Protein AF-A0A0M2UQM3-F1 (afdb_monomer)

Secondary structure (DSSP, 8-state):
-EEEEEETTTEEEEEEEEEETTEEEEEEEEEETTS-EEEEEE--TT---TTTT-EEEETTS-EEE-----HHHHHHHHHHHHT---

Solvent-accessible surface area (backbone atoms only — not comparable to full-atom values): 4974 Å² total; per-residue (Å²): 93,79,50,79,43,86,46,78,93,64,23,32,38,38,40,33,48,44,84,45,96,96,50,76,45,47,36,42,41,32,24,37,74,88,68,50,55,56,37,30,42,37,42,61,90,80,65,96,48,94,38,57,48,19,29,29,39,42,58,87,71,49,77,42,76,28,69,87,80,52,70,67,60,51,52,51,51,50,36,60,74,70,64,61,75,131

Nearest PDB structures (foldseek):
  5zm6-assembly1_B-2  TM=7.030E-01  e=3.091E+00  Homo sapiens
  1ylx-assembly1_B  TM=3.678E-01  e=6.105E-01  Geobacillus stearothermophilus
  6xfr-assembly1_A  TM=3.466E-01  e=2.471E+00  Pontibacter korlensis
  4hpc-assembly1_A  TM=3.657E-01  e=6.048E+00  Rhodnius prolixus

Radius of gyration: 13.01 Å; Cα contacts (8 Å, |Δi|>4): 156; chains: 1; bounding box: 26×31×36 Å

Organism: NCBI:txid380242

Structure (mmCIF, N/CA/C/O backbone):
data_AF-A0A0M2UQM3-F1
#
_entry.id   AF-A0A0M2UQM3-F1
#
loop_
_atom_site.group_PDB
_atom_site.id
_atom_site.type_symbol
_atom_site.label_atom_id
_atom_site.label_alt_id
_atom_site.label_comp_id
_atom_site.label_asym_id
_atom_site.label_entity_id
_atom_site.label_seq_id
_atom_site.pdbx_PDB_ins_code
_atom_site.Cartn_x
_atom_site.Cartn_y
_atom_site.Cartn_z
_atom_site.occupancy
_atom_site.B_iso_or_equiv
_atom_site.auth_seq_id
_atom_site.auth_comp_id
_atom_site.auth_asym_id
_atom_site.auth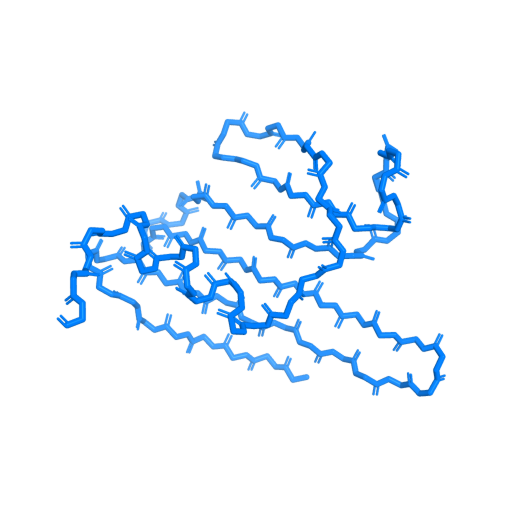_atom_id
_atom_site.pdbx_PDB_model_num
ATOM 1 N N . MET A 1 1 ? -3.351 -15.690 -3.076 1.00 85.56 1 MET A N 1
ATOM 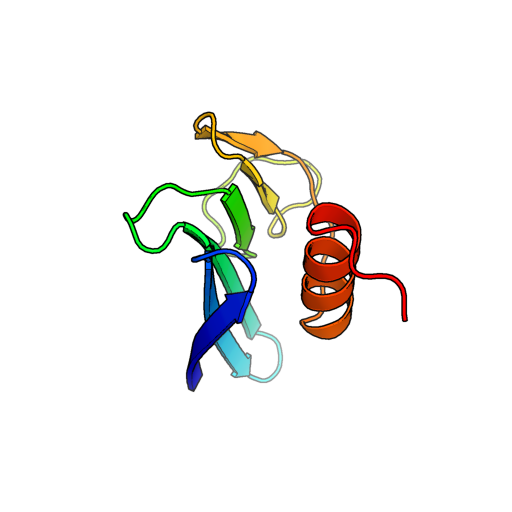2 C CA . MET A 1 1 ? -4.125 -15.647 -1.814 1.00 85.56 1 MET A CA 1
ATOM 3 C C . MET A 1 1 ? -4.731 -14.254 -1.636 1.00 85.56 1 MET A C 1
ATOM 5 O O . MET A 1 1 ? -4.133 -13.299 -2.120 1.00 85.56 1 MET A O 1
ATOM 9 N N . LYS A 1 2 ? -5.913 -14.124 -1.013 1.00 91.94 2 LYS A N 1
ATOM 10 C CA . LYS A 1 2 ? -6.505 -12.829 -0.625 1.00 91.94 2 LYS A CA 1
ATOM 11 C C . LYS A 1 2 ? -6.826 -12.871 0.866 1.00 91.94 2 LYS A C 1
ATOM 13 O O . LYS A 1 2 ? -7.510 -13.791 1.298 1.00 91.94 2 LYS A O 1
ATOM 18 N N . ILE A 1 3 ? -6.346 -11.891 1.619 1.00 96.69 3 ILE A N 1
ATOM 19 C CA . ILE A 1 3 ? -6.583 -11.750 3.058 1.00 96.69 3 ILE A CA 1
ATOM 20 C C . ILE A 1 3 ? -7.126 -10.335 3.306 1.00 96.69 3 ILE A C 1
ATOM 22 O O . ILE A 1 3 ? -6.801 -9.398 2.573 1.00 96.69 3 ILE A O 1
ATOM 26 N N . ARG A 1 4 ? -7.970 -10.185 4.325 1.00 97.25 4 ARG A N 1
ATOM 27 C CA . ARG A 1 4 ? -8.376 -8.899 4.898 1.00 97.25 4 ARG A CA 1
ATOM 28 C C . ARG A 1 4 ? -7.961 -8.907 6.364 1.00 97.25 4 ARG A C 1
ATOM 30 O O . ARG A 1 4 ? -8.252 -9.878 7.057 1.00 97.25 4 ARG A O 1
ATOM 37 N N . ALA A 1 5 ? -7.294 -7.852 6.809 1.00 96.69 5 ALA A N 1
ATOM 38 C CA . ALA A 1 5 ? -6.911 -7.651 8.198 1.00 96.69 5 ALA A CA 1
ATOM 39 C C . ALA A 1 5 ? -7.530 -6.350 8.715 1.00 96.69 5 ALA A C 1
ATOM 41 O O . ALA A 1 5 ? -7.347 -5.293 8.110 1.00 96.69 5 ALA A O 1
ATOM 42 N N . ASP A 1 6 ? -8.246 -6.426 9.835 1.00 97.31 6 ASP A N 1
ATOM 43 C CA . ASP A 1 6 ? -8.643 -5.242 10.590 1.00 97.31 6 ASP A CA 1
ATOM 44 C C . ASP A 1 6 ? -7.411 -4.644 11.281 1.00 97.31 6 ASP A C 1
ATOM 46 O O . ASP A 1 6 ? -6.645 -5.345 11.945 1.00 97.31 6 ASP A O 1
ATOM 50 N N . ILE A 1 7 ? -7.225 -3.337 11.125 1.00 94.88 7 ILE A N 1
ATOM 51 C CA . ILE A 1 7 ? -6.132 -2.566 11.718 1.00 94.88 7 ILE A CA 1
ATOM 52 C C . ILE A 1 7 ? -6.732 -1.567 12.728 1.00 94.88 7 ILE A C 1
ATOM 54 O O . ILE A 1 7 ? -7.925 -1.254 12.702 1.00 94.88 7 ILE A O 1
ATOM 58 N N . LYS A 1 8 ? -5.912 -1.057 13.658 1.00 91.81 8 LYS A N 1
ATOM 59 C CA . LYS A 1 8 ? -6.312 -0.000 14.606 1.00 91.81 8 LYS A CA 1
ATOM 60 C C . LYS A 1 8 ? -6.892 1.235 13.886 1.00 91.81 8 LYS A C 1
ATOM 62 O O . LYS A 1 8 ? -6.704 1.435 12.685 1.00 91.81 8 LYS A O 1
ATOM 67 N N . ASN A 1 9 ? -7.569 2.085 14.660 1.00 92.25 9 ASN A N 1
ATOM 68 C CA . ASN A 1 9 ? -8.142 3.367 14.228 1.00 92.25 9 ASN A CA 1
ATOM 69 C C . ASN A 1 9 ? -9.168 3.243 13.092 1.00 92.25 9 ASN A C 1
ATOM 71 O O . ASN A 1 9 ? -9.227 4.099 12.219 1.00 92.25 9 ASN A O 1
ATOM 75 N N . ASN A 1 10 ? -9.975 2.178 13.119 1.00 94.81 10 ASN A N 1
ATOM 76 C CA . ASN A 1 10 ? -11.023 1.929 12.129 1.00 94.81 10 ASN A CA 1
ATOM 77 C C . ASN A 1 10 ? -10.489 1.893 10.685 1.00 94.81 10 ASN A C 1
ATOM 79 O O . ASN A 1 10 ? -11.095 2.428 9.759 1.00 94.81 10 ASN A O 1
ATOM 83 N N . THR A 1 11 ? -9.339 1.245 10.497 1.00 97.06 11 THR A N 1
ATOM 84 C CA . THR A 1 11 ? -8.751 1.018 9.175 1.00 97.06 11 THR A CA 1
ATOM 85 C C . THR A 1 11 ? -8.628 -0.471 8.893 1.00 97.06 11 THR A C 1
ATOM 87 O O . THR A 1 11 ? -8.743 -1.308 9.788 1.00 97.06 11 THR A O 1
ATOM 90 N N . GLU A 1 12 ? -8.407 -0.823 7.637 1.00 98.06 12 GLU A N 1
ATOM 91 C CA . GLU A 1 12 ? -8.270 -2.205 7.205 1.00 98.06 12 GLU A CA 1
ATOM 92 C C . GLU A 1 12 ? -7.273 -2.335 6.060 1.00 98.06 12 GLU A C 1
ATOM 94 O O . GLU A 1 12 ? -7.131 -1.446 5.216 1.00 98.06 12 GLU A O 1
ATOM 99 N N . LEU A 1 13 ? -6.572 -3.465 6.042 1.00 98.19 13 LEU A N 1
ATOM 100 C CA . LEU A 1 13 ? -5.591 -3.813 5.028 1.00 98.19 13 LEU A CA 1
ATOM 101 C C . LEU A 1 13 ? -6.078 -5.034 4.246 1.00 98.19 13 LEU A C 1
ATOM 103 O O . LEU A 1 13 ? -6.241 -6.123 4.800 1.00 98.19 13 LEU A O 1
ATOM 107 N N . TYR A 1 14 ? -6.265 -4.869 2.940 1.00 98.06 14 TYR A N 1
ATOM 108 C CA . TYR A 1 14 ? -6.466 -5.980 2.017 1.00 98.06 14 TYR A CA 1
ATOM 109 C C . TYR A 1 14 ? -5.136 -6.367 1.394 1.00 98.06 14 TYR A C 1
ATOM 111 O O . TYR A 1 14 ? -4.430 -5.527 0.833 1.0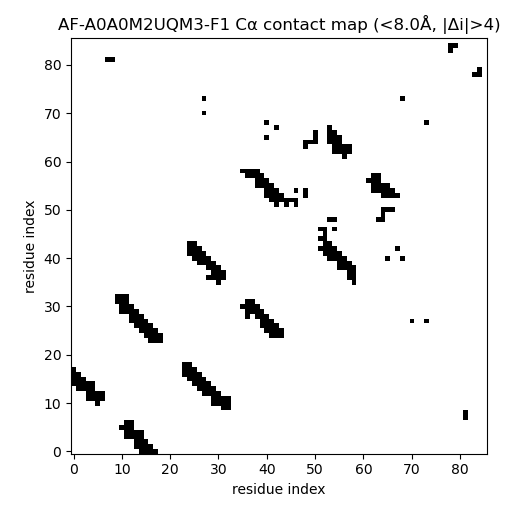0 98.06 14 TYR A O 1
ATOM 119 N N . LEU A 1 15 ? -4.825 -7.655 1.468 1.00 96.75 15 LEU A N 1
ATOM 120 C CA . LEU A 1 15 ? -3.573 -8.224 0.996 1.00 96.75 15 LEU A CA 1
ATOM 121 C C . LEU A 1 15 ? -3.899 -9.194 -0.127 1.00 96.75 15 LEU A C 1
ATOM 123 O O . LEU A 1 15 ? -4.710 -10.111 0.047 1.00 96.75 15 LEU A O 1
ATOM 127 N N . ARG A 1 16 ? -3.266 -9.011 -1.278 1.00 95.81 16 ARG A N 1
ATOM 128 C CA . ARG A 1 16 ? -3.302 -9.978 -2.365 1.00 95.81 16 ARG A CA 1
ATOM 129 C C . ARG A 1 16 ? -1.883 -10.245 -2.805 1.00 95.81 16 ARG A C 1
ATOM 131 O O . ARG A 1 16 ? -1.215 -9.327 -3.246 1.00 95.81 16 ARG A O 1
ATOM 138 N N . GLU A 1 17 ? -1.477 -11.500 -2.741 1.00 93.00 17 GLU A N 1
ATOM 139 C CA . GLU A 1 17 ? -0.197 -11.962 -3.268 1.00 93.00 17 GLU A CA 1
ATOM 140 C C . GLU A 1 17 ? -0.432 -13.184 -4.152 1.00 93.00 17 GLU A C 1
ATOM 142 O O . GLU A 1 17 ? -1.275 -14.051 -3.864 1.00 93.00 17 GLU A O 1
ATOM 147 N N . TYR A 1 18 ? 0.297 -13.229 -5.254 1.00 91.56 18 TYR A N 1
ATOM 148 C CA . TYR A 1 18 ? 0.362 -14.345 -6.176 1.00 91.56 18 TYR A CA 1
ATOM 149 C C . TYR A 1 18 ? 1.820 -14.536 -6.567 1.00 91.56 18 TYR A C 1
ATOM 151 O O . TYR A 1 18 ? 2.422 -13.646 -7.157 1.00 91.56 18 TYR A O 1
ATOM 159 N N . MET A 1 19 ? 2.363 -15.698 -6.228 1.00 88.19 19 MET A N 1
ATOM 160 C CA . MET A 1 19 ? 3.746 -16.054 -6.506 1.00 88.19 19 MET A CA 1
ATOM 161 C C . MET A 1 19 ? 3.751 -17.176 -7.534 1.00 88.19 19 MET A C 1
ATOM 163 O O . MET A 1 19 ? 3.193 -18.252 -7.299 1.00 88.19 19 MET A O 1
ATOM 167 N N . ARG A 1 20 ? 4.385 -16.924 -8.672 1.00 89.00 20 ARG A N 1
ATOM 168 C CA . ARG A 1 20 ? 4.742 -17.927 -9.671 1.00 89.00 20 ARG A CA 1
ATOM 169 C C . ARG A 1 20 ? 6.203 -17.706 -10.037 1.00 89.00 20 ARG A C 1
ATOM 171 O O . ARG A 1 20 ? 6.684 -16.581 -10.005 1.00 89.00 20 ARG A O 1
ATOM 178 N N . ILE A 1 21 ? 6.909 -18.774 -10.404 1.00 88.31 21 ILE A N 1
ATOM 179 C CA . ILE A 1 21 ? 8.289 -18.674 -10.892 1.00 88.31 21 ILE A CA 1
ATOM 180 C C . ILE A 1 21 ? 8.327 -17.667 -12.054 1.00 88.31 21 ILE A C 1
ATOM 182 O O . ILE A 1 21 ? 7.710 -17.909 -13.092 1.00 88.31 21 ILE A O 1
ATOM 186 N N . GLY A 1 22 ? 9.015 -16.541 -11.846 1.00 85.31 22 GLY A N 1
ATOM 187 C CA . GLY A 1 22 ? 9.152 -15.457 -12.824 1.00 85.31 22 GLY A CA 1
ATOM 188 C C . GLY A 1 22 ? 7.950 -14.509 -12.964 1.00 85.31 22 GLY A C 1
ATOM 189 O O . GLY A 1 22 ? 7.982 -13.653 -13.842 1.00 85.31 22 GLY A O 1
ATOM 190 N N . ASP A 1 23 ? 6.900 -14.640 -12.146 1.00 86.75 23 ASP A N 1
ATOM 191 C CA . ASP A 1 23 ? 5.738 -13.736 -12.143 1.00 86.75 23 ASP A CA 1
ATOM 192 C C . ASP A 1 23 ? 5.180 -13.587 -10.723 1.00 86.75 23 ASP A C 1
ATOM 194 O O . ASP A 1 23 ? 4.362 -14.383 -10.249 1.00 86.75 23 ASP A O 1
ATOM 198 N N . GLU A 1 24 ? 5.645 -12.548 -10.042 1.00 90.44 24 GLU A N 1
ATOM 199 C CA . GLU A 1 24 ? 5.197 -12.174 -8.708 1.00 90.44 24 GLU A CA 1
ATOM 200 C C . GLU A 1 24 ? 4.241 -10.992 -8.824 1.00 90.44 24 GLU A C 1
ATOM 202 O O . GLU A 1 24 ? 4.557 -9.973 -9.437 1.00 90.44 24 GLU A O 1
ATOM 207 N N . LYS A 1 25 ? 3.046 -11.118 -8.248 1.00 94.19 25 LYS A N 1
ATOM 208 C CA . LYS A 1 25 ? 2.041 -10.054 -8.214 1.00 94.19 25 LYS A CA 1
ATOM 209 C C . LYS A 1 25 ? 1.616 -9.784 -6.787 1.00 94.19 25 LYS A C 1
ATOM 211 O O . LYS A 1 25 ? 1.265 -10.716 -6.061 1.00 94.19 25 LYS A O 1
ATOM 216 N N . TYR A 1 26 ? 1.540 -8.513 -6.423 1.00 95.81 26 TYR A N 1
ATOM 217 C CA . TYR A 1 26 ? 1.030 -8.094 -5.130 1.00 95.81 26 TYR A CA 1
ATOM 218 C C . TYR A 1 26 ? 0.132 -6.861 -5.233 1.00 95.81 26 TYR A C 1
ATOM 220 O O . TYR A 1 26 ? 0.272 -6.017 -6.114 1.00 95.81 26 TYR A O 1
ATOM 228 N N . SER A 1 27 ? -0.788 -6.747 -4.282 1.00 97.06 27 SER A N 1
ATOM 229 C CA . SER A 1 27 ? -1.558 -5.536 -4.030 1.00 97.06 27 SER A CA 1
ATOM 230 C C . SER A 1 27 ? -1.832 -5.439 -2.534 1.00 97.06 27 SER A C 1
ATOM 232 O O . SER A 1 27 ? -2.474 -6.319 -1.951 1.00 97.06 27 SER A O 1
ATOM 234 N N . TYR A 1 28 ? -1.331 -4.374 -1.916 1.00 98.06 28 TYR A N 1
ATOM 235 C CA . TYR A 1 28 ? -1.561 -4.052 -0.512 1.00 98.06 28 TYR A CA 1
ATOM 236 C C . TYR A 1 28 ? -2.396 -2.780 -0.452 1.00 98.06 28 TYR A C 1
ATOM 238 O O . TYR A 1 28 ? -1.894 -1.693 -0.736 1.00 98.06 28 TYR A O 1
ATOM 246 N N . HIS A 1 29 ? -3.676 -2.913 -0.125 1.00 98.19 29 HIS A N 1
ATOM 247 C CA . HIS A 1 29 ? -4.637 -1.815 -0.120 1.00 98.19 29 HIS A CA 1
ATOM 248 C C . HIS A 1 29 ? -5.016 -1.475 1.317 1.00 98.19 29 HIS A C 1
ATOM 250 O O . HIS A 1 29 ? -5.729 -2.242 1.962 1.00 98.19 29 HIS A O 1
ATOM 256 N N . TRP A 1 30 ? -4.565 -0.321 1.802 1.00 98.38 30 TRP A N 1
ATOM 257 C CA . TRP A 1 30 ? -4.908 0.189 3.124 1.00 98.38 30 TRP A CA 1
ATOM 258 C C . TRP A 1 30 ? -5.941 1.314 3.015 1.00 98.38 30 TRP A C 1
ATOM 260 O O . TRP A 1 30 ? -5.701 2.318 2.334 1.00 98.38 30 TRP A O 1
ATOM 270 N N . GLN A 1 31 ? -7.080 1.145 3.687 1.00 97.94 31 GLN A N 1
ATOM 271 C CA . GLN A 1 31 ? -8.208 2.078 3.660 1.00 97.94 31 GLN A CA 1
ATOM 272 C C . GLN A 1 31 ? -8.861 2.245 5.037 1.00 97.94 31 GLN A C 1
ATOM 274 O O . GLN A 1 31 ? -8.679 1.419 5.930 1.00 97.94 31 GLN A O 1
ATOM 279 N N . GLU A 1 32 ? -9.631 3.315 5.197 1.00 97.31 32 GLU A N 1
ATOM 280 C CA . GLU A 1 32 ? -10.625 3.460 6.270 1.00 97.31 32 GLU A CA 1
ATOM 281 C C . GLU A 1 32 ? -11.740 2.406 6.077 1.00 97.31 32 GLU A C 1
ATOM 283 O O . GLU A 1 32 ? -11.994 1.988 4.941 1.00 97.31 32 GLU A O 1
ATOM 288 N N . LYS A 1 33 ? -12.426 1.962 7.143 1.00 96.31 33 LYS A N 1
ATOM 289 C CA . LYS A 1 33 ? -13.529 0.977 7.005 1.00 96.31 33 LYS A CA 1
ATOM 290 C C . LYS A 1 33 ? -14.694 1.503 6.163 1.00 96.31 33 LYS A C 1
ATOM 292 O O . LYS A 1 33 ? -15.456 0.721 5.602 1.00 96.31 33 LYS A O 1
ATOM 297 N N . GLU A 1 34 ? -14.801 2.818 6.040 1.00 95.12 34 GLU A N 1
ATOM 298 C CA . GLU A 1 34 ? -15.743 3.537 5.186 1.00 95.12 34 GLU A CA 1
ATOM 299 C C . GLU A 1 34 ? -15.370 3.462 3.690 1.00 95.12 34 GLU A C 1
ATOM 301 O O . GLU A 1 34 ? -16.096 3.977 2.842 1.00 95.12 34 GLU A O 1
ATOM 306 N N . GLY A 1 35 ? -14.250 2.816 3.341 1.00 94.94 35 GLY A N 1
ATOM 307 C CA . GLY A 1 35 ? -13.815 2.581 1.960 1.00 94.94 35 GLY A CA 1
ATOM 308 C C . GLY A 1 35 ? -12.916 3.674 1.382 1.00 94.94 35 GLY A C 1
ATOM 309 O O . GLY A 1 35 ? -12.554 3.625 0.205 1.00 94.94 35 GLY A O 1
ATOM 310 N N . LYS A 1 36 ? -12.535 4.671 2.185 1.00 96.69 36 LYS A N 1
ATOM 311 C CA . LYS A 1 36 ? -11.638 5.7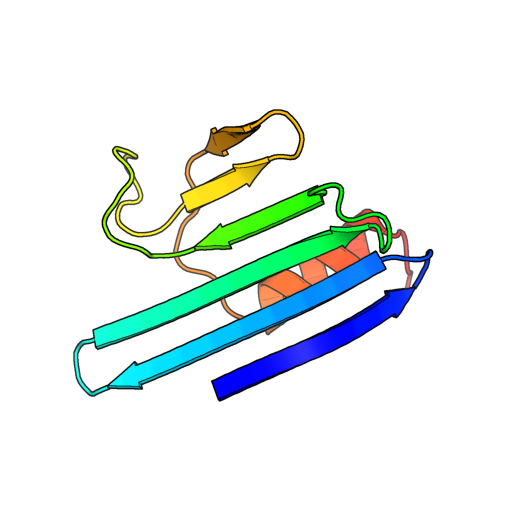36 1.740 1.00 96.69 36 LYS A CA 1
ATOM 312 C C . LYS A 1 36 ? -10.192 5.250 1.730 1.00 96.69 36 LYS A C 1
ATOM 314 O O . LYS A 1 36 ? -9.623 4.918 2.770 1.00 96.69 36 LYS A O 1
ATOM 319 N N . LEU A 1 37 ? -9.590 5.243 0.541 1.00 97.75 37 LEU A N 1
ATOM 320 C CA . LEU A 1 37 ? -8.197 4.856 0.345 1.00 97.75 37 LEU A CA 1
ATOM 321 C C . LEU A 1 37 ? -7.266 5.744 1.178 1.00 97.75 37 LEU A C 1
ATOM 323 O O . LEU A 1 37 ? -7.300 6.969 1.067 1.00 97.75 37 LEU A O 1
ATOM 327 N N . ILE A 1 38 ? -6.372 5.117 1.940 1.00 97.19 38 ILE A N 1
ATOM 328 C CA . ILE A 1 38 ? -5.269 5.806 2.614 1.00 97.19 38 ILE A CA 1
ATOM 329 C C . ILE A 1 38 ? -4.019 5.697 1.748 1.00 97.19 38 ILE A C 1
ATOM 331 O O . ILE A 1 38 ? -3.354 6.693 1.454 1.00 97.19 38 ILE A O 1
ATOM 335 N N . THR A 1 39 ? -3.651 4.476 1.360 1.00 97.81 39 THR A N 1
ATOM 336 C CA . THR A 1 39 ? -2.504 4.192 0.489 1.00 97.81 39 THR A CA 1
ATOM 337 C C . THR A 1 39 ? -2.644 2.786 -0.093 1.00 97.81 39 THR A C 1
ATOM 339 O O . THR A 1 39 ? -3.047 1.862 0.613 1.00 97.81 39 THR A O 1
ATOM 342 N N . ARG A 1 40 ? -2.272 2.593 -1.363 1.00 97.81 40 ARG A N 1
ATOM 343 C CA . ARG A 1 40 ? -2.162 1.254 -1.963 1.00 97.81 40 ARG A CA 1
ATOM 344 C C . ARG A 1 40 ? -0.821 1.071 -2.650 1.00 97.81 40 ARG A C 1
ATOM 346 O O . ARG A 1 40 ? -0.446 1.909 -3.459 1.00 97.81 40 ARG A O 1
ATOM 353 N N . TRP A 1 41 ? -0.153 -0.043 -2.390 1.00 97.81 41 TRP A N 1
ATOM 354 C CA . TRP A 1 41 ? 1.045 -0.468 -3.112 1.00 97.81 41 TRP A CA 1
ATOM 355 C C . TRP A 1 41 ? 0.682 -1.595 -4.066 1.00 97.81 41 TRP A C 1
ATOM 357 O O . TRP A 1 41 ? -0.029 -2.521 -3.677 1.00 97.81 41 TRP A O 1
ATOM 367 N N . ASP A 1 42 ? 1.155 -1.512 -5.302 1.00 96.00 42 ASP A N 1
ATOM 368 C CA . ASP A 1 42 ? 0.792 -2.456 -6.354 1.00 96.00 42 ASP A CA 1
ATOM 369 C C . ASP A 1 42 ? 1.960 -2.632 -7.335 1.00 96.00 42 ASP A C 1
ATOM 371 O O . ASP A 1 42 ? 2.822 -1.754 -7.451 1.00 96.00 42 ASP A O 1
ATOM 375 N N . ASN A 1 43 ? 1.984 -3.760 -8.038 1.00 94.50 43 ASN A N 1
ATOM 376 C CA . ASN A 1 43 ? 2.907 -4.028 -9.139 1.00 94.50 43 ASN A CA 1
ATOM 377 C C . ASN A 1 43 ? 2.184 -4.459 -10.430 1.00 94.50 43 ASN A C 1
ATOM 379 O O . ASN A 1 43 ? 2.775 -5.086 -11.308 1.00 94.50 43 ASN A O 1
ATOM 383 N N . ALA A 1 44 ? 0.895 -4.135 -10.566 1.00 89.12 44 ALA A N 1
ATOM 384 C CA . ALA A 1 44 ? 0.156 -4.363 -11.799 1.00 89.12 44 ALA A CA 1
ATOM 385 C C . ALA A 1 44 ? 0.750 -3.558 -12.979 1.00 89.12 44 ALA A C 1
ATOM 387 O O . ALA A 1 44 ? 1.065 -2.371 -12.825 1.00 89.12 44 ALA A O 1
ATOM 388 N N . PRO A 1 45 ? 0.839 -4.149 -14.188 1.00 82.56 45 PRO A N 1
ATOM 389 C CA . PRO A 1 45 ? 1.495 -3.550 -15.354 1.00 82.56 45 PRO A CA 1
ATOM 390 C C . PRO A 1 45 ? 0.599 -2.525 -16.079 1.00 82.56 45 PRO A C 1
ATOM 392 O O . PRO A 1 45 ? 0.402 -2.591 -17.288 1.00 82.56 45 PRO A O 1
ATOM 395 N N . HIS A 1 46 ? 0.008 -1.589 -15.335 1.00 81.06 46 HIS A N 1
ATOM 396 C CA . HIS A 1 46 ? -0.981 -0.619 -15.839 1.00 81.06 46 HIS A CA 1
ATOM 397 C C . HIS A 1 46 ? -0.586 0.855 -15.669 1.00 81.06 46 HIS A C 1
ATOM 399 O O . HIS A 1 46 ? -1.284 1.724 -16.183 1.00 81.06 46 HIS A O 1
ATOM 405 N N . GLN A 1 47 ? 0.516 1.158 -14.9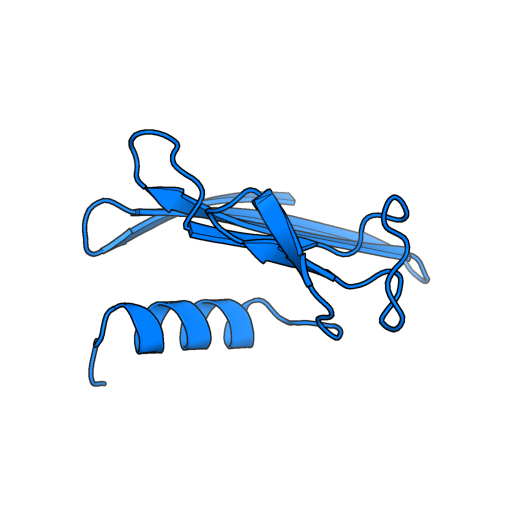72 1.00 84.69 47 GLN A N 1
ATOM 406 C CA . GLN A 1 47 ? 0.960 2.536 -14.720 1.00 84.69 47 GLN A CA 1
ATOM 407 C C . GLN A 1 47 ? 2.228 2.885 -15.495 1.00 84.69 47 GLN A C 1
ATOM 409 O O . GLN A 1 47 ? 3.077 2.032 -15.721 1.00 84.69 47 GLN A O 1
ATOM 414 N N . LYS A 1 48 ? 2.387 4.161 -15.856 1.00 83.94 48 LYS A N 1
ATOM 415 C CA . LYS A 1 48 ? 3.612 4.697 -16.469 1.00 83.94 48 LYS A CA 1
ATOM 416 C C . LYS A 1 48 ? 4.406 5.486 -15.426 1.00 83.94 48 LYS A C 1
ATOM 418 O O . LYS A 1 48 ? 4.289 6.704 -15.350 1.00 83.94 48 LYS A O 1
ATOM 423 N N . VAL A 1 49 ? 5.191 4.783 -14.612 1.00 88.94 49 VAL A N 1
ATOM 424 C CA . VAL A 1 49 ? 6.112 5.365 -13.614 1.00 88.94 49 VAL A CA 1
ATOM 425 C C . VAL A 1 49 ? 7.533 4.854 -13.848 1.00 88.94 49 VAL A C 1
ATOM 427 O O . VAL A 1 49 ? 7.707 3.784 -14.431 1.00 88.94 49 VAL A O 1
ATOM 430 N N . LYS A 1 50 ? 8.563 5.578 -13.387 1.00 91.94 50 LYS A N 1
ATOM 431 C CA . LYS A 1 50 ? 9.965 5.143 -13.567 1.00 91.94 50 LYS A CA 1
ATOM 432 C C . LYS A 1 50 ? 10.277 3.825 -12.863 1.00 91.94 50 LYS A C 1
ATOM 434 O O . LYS A 1 50 ? 11.129 3.075 -13.315 1.00 91.94 50 LYS A O 1
ATOM 439 N N . THR A 1 51 ? 9.571 3.546 -11.773 1.00 93.25 51 THR A N 1
ATOM 440 C CA . THR A 1 51 ? 9.716 2.339 -10.953 1.00 93.25 51 THR A CA 1
ATOM 441 C C . THR A 1 51 ? 8.844 1.175 -11.425 1.00 93.25 51 THR A C 1
ATOM 443 O O . THR A 1 51 ? 8.609 0.235 -10.668 1.00 93.25 51 THR A O 1
ATOM 446 N N . PHE A 1 52 ? 8.383 1.212 -12.684 1.00 91.19 52 PHE A N 1
ATOM 447 C CA . PHE A 1 52 ? 7.543 0.174 -13.274 1.00 91.19 52 PHE A CA 1
ATOM 448 C C . PHE A 1 52 ? 8.112 -1.240 -13.031 1.00 91.19 52 PHE A C 1
ATOM 450 O O . PHE A 1 52 ? 9.307 -1.452 -13.239 1.00 91.19 52 PHE A O 1
ATOM 457 N N . PRO A 1 53 ? 7.270 -2.214 -12.641 1.00 93.69 53 PRO A N 1
ATOM 458 C CA . PRO A 1 53 ? 5.810 -2.115 -12.524 1.00 93.69 53 PRO A CA 1
ATOM 459 C C . PRO A 1 53 ? 5.314 -1.579 -11.171 1.00 93.69 53 PRO A C 1
ATOM 461 O O . PRO A 1 53 ? 4.115 -1.358 -10.987 1.00 93.69 53 PRO A O 1
ATOM 464 N N . HIS A 1 54 ? 6.222 -1.350 -10.228 1.00 95.94 54 HIS A N 1
ATOM 465 C CA . HIS A 1 54 ? 5.915 -0.989 -8.853 1.00 95.94 54 HIS A CA 1
ATOM 466 C C . HIS A 1 54 ? 5.478 0.474 -8.743 1.00 95.94 54 HIS A C 1
ATOM 468 O O . HIS A 1 54 ? 6.064 1.377 -9.338 1.00 95.94 54 HIS A O 1
ATOM 474 N N . HIS A 1 55 ? 4.407 0.716 -7.996 1.00 96.81 55 HIS A N 1
ATOM 475 C CA . HIS A 1 55 ? 3.881 2.059 -7.781 1.00 96.81 55 HIS A CA 1
ATOM 476 C C . HIS A 1 55 ? 3.031 2.124 -6.512 1.00 96.81 55 HIS A C 1
ATOM 478 O O . HIS A 1 55 ? 2.623 1.105 -5.944 1.00 96.81 55 HIS A O 1
ATOM 484 N N . LYS A 1 56 ? 2.751 3.350 -6.064 1.00 96.12 56 LYS A N 1
ATOM 485 C CA . LYS A 1 56 ? 1.913 3.615 -4.895 1.00 96.12 56 LYS A CA 1
ATOM 486 C C . LYS A 1 56 ? 0.799 4.600 -5.237 1.00 96.12 56 LYS A C 1
ATOM 488 O O . LYS A 1 56 ? 1.068 5.676 -5.753 1.00 96.12 56 LYS A O 1
ATOM 493 N N . HIS A 1 57 ? -0.440 4.247 -4.920 1.00 96.75 57 HIS A N 1
ATOM 494 C CA . HIS A 1 57 ? -1.607 5.128 -4.999 1.00 96.75 57 HIS A CA 1
ATOM 495 C C . HIS A 1 57 ? -1.785 5.856 -3.667 1.00 96.75 57 HIS A C 1
ATOM 497 O O . HIS A 1 57 ? -1.678 5.238 -2.601 1.00 96.75 57 HIS A O 1
ATOM 503 N N . LEU A 1 58 ? -2.070 7.150 -3.732 1.00 96.38 58 LEU A N 1
ATOM 504 C CA . LEU A 1 58 ? -2.362 8.014 -2.592 1.00 96.38 58 LEU A CA 1
ATOM 505 C C . LEU A 1 58 ? -3.870 8.276 -2.469 1.00 96.38 58 LEU A C 1
ATOM 507 O O . LEU A 1 58 ? -4.643 8.012 -3.388 1.00 96.38 58 LEU A O 1
ATOM 511 N N . SER A 1 59 ? -4.290 8.794 -1.314 1.00 95.88 59 SER A N 1
ATOM 512 C CA . SER A 1 59 ? -5.697 9.081 -0.999 1.00 95.88 59 SER A CA 1
ATOM 513 C C . SER A 1 59 ? -6.339 10.150 -1.889 1.00 95.88 59 SER A C 1
ATOM 515 O O . SER A 1 59 ? -7.559 10.210 -1.985 1.00 95.88 59 SER A O 1
ATOM 517 N N . ASP A 1 60 ? -5.532 11.002 -2.520 1.00 95.62 60 ASP A N 1
ATOM 518 C CA . ASP A 1 60 ? -5.960 12.038 -3.469 1.00 95.62 60 ASP A CA 1
ATOM 519 C C . ASP A 1 60 ? -6.093 11.514 -4.913 1.00 95.62 60 ASP A C 1
ATOM 521 O O . ASP A 1 60 ? -6.409 12.276 -5.823 1.00 95.62 60 ASP A O 1
ATOM 525 N N . GLY A 1 61 ? -5.851 10.217 -5.134 1.00 93.38 61 GLY A N 1
ATOM 526 C CA . GLY A 1 61 ? -5.863 9.588 -6.455 1.00 93.38 61 GLY A CA 1
ATOM 527 C C . GLY A 1 61 ? -4.529 9.663 -7.201 1.00 93.38 61 GLY A C 1
ATOM 528 O O . GLY A 1 61 ? -4.409 9.078 -8.278 1.00 93.38 61 GLY A O 1
ATOM 529 N N . THR A 1 62 ? -3.509 10.319 -6.640 1.00 95.12 62 THR A N 1
ATOM 530 C CA . THR A 1 62 ? -2.189 10.414 -7.267 1.00 95.12 62 THR A CA 1
ATOM 531 C C . THR A 1 62 ? -1.482 9.060 -7.251 1.00 95.12 62 THR A C 1
ATOM 533 O O . THR A 1 62 ? -1.456 8.352 -6.240 1.00 95.12 62 THR A O 1
ATOM 536 N N . VAL A 1 63 ? -0.844 8.717 -8.371 1.00 95.81 63 VAL A N 1
ATOM 537 C CA . VAL A 1 63 ? 0.074 7.579 -8.475 1.00 95.81 63 VAL A CA 1
ATOM 538 C C . VAL A 1 63 ? 1.501 8.102 -8.407 1.00 95.81 63 VAL A C 1
ATOM 540 O O . VAL A 1 63 ? 1.908 8.920 -9.227 1.00 95.81 63 VAL A O 1
ATOM 543 N N . VAL A 1 64 ? 2.265 7.617 -7.433 1.00 95.44 64 VAL A N 1
ATOM 544 C CA . VAL A 1 64 ? 3.666 7.990 -7.232 1.00 95.44 64 VAL A CA 1
ATOM 545 C C . VAL A 1 64 ? 4.587 6.792 -7.401 1.00 95.44 64 VAL A C 1
ATOM 547 O O . VAL A 1 64 ? 4.179 5.631 -7.285 1.00 95.44 64 VAL A O 1
ATOM 550 N N . GLU A 1 65 ? 5.856 7.092 -7.656 1.00 95.38 65 GLU A N 1
ATOM 551 C CA . GLU A 1 65 ? 6.912 6.093 -7.706 1.00 95.38 65 GLU A CA 1
ATOM 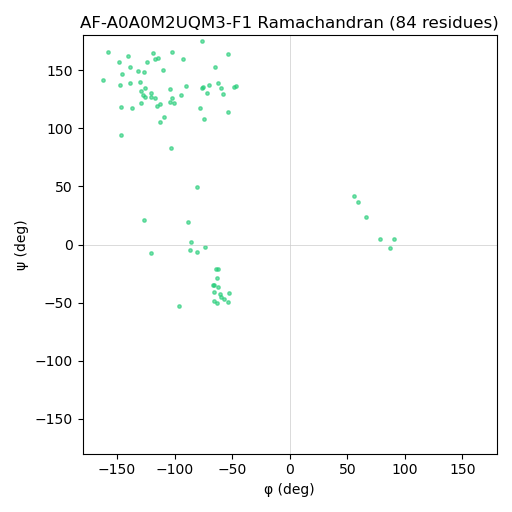552 C C . GLU A 1 65 ? 7.020 5.361 -6.363 1.00 95.38 65 GLU A C 1
ATOM 554 O O . GLU A 1 65 ? 7.019 5.957 -5.284 1.00 95.38 65 GLU A O 1
ATOM 559 N N . SER A 1 66 ? 7.126 4.041 -6.440 1.00 93.25 66 SER A N 1
ATOM 560 C CA . SER A 1 66 ? 7.478 3.180 -5.319 1.00 93.25 66 SER A CA 1
ATOM 561 C C . SER A 1 66 ? 8.250 2.016 -5.888 1.00 93.25 66 SER A C 1
ATOM 563 O O . SER A 1 66 ? 7.852 1.473 -6.905 1.00 93.25 66 SER A O 1
ATOM 565 N N . TYR A 1 67 ? 9.324 1.615 -5.230 1.00 93.38 67 TYR A N 1
ATOM 566 C CA . TYR A 1 67 ? 10.007 0.378 -5.577 1.00 93.38 67 TYR A CA 1
ATOM 567 C C . TYR A 1 67 ? 9.220 -0.821 -5.047 1.00 93.38 67 TYR A C 1
ATOM 569 O O . TYR A 1 67 ? 8.215 -0.664 -4.339 1.00 93.38 67 TYR A O 1
ATOM 577 N N . GLU A 1 68 ? 9.700 -2.010 -5.393 1.00 93.44 68 GLU A N 1
ATOM 578 C CA . GLU A 1 68 ? 9.246 -3.264 -4.815 1.00 93.44 68 GLU A CA 1
ATOM 579 C C . GLU A 1 68 ? 9.159 -3.181 -3.284 1.00 93.44 68 GLU A C 1
ATOM 581 O O . GLU A 1 68 ? 10.032 -2.623 -2.605 1.00 93.44 68 GLU A O 1
ATOM 586 N N . ILE A 1 69 ? 8.072 -3.720 -2.733 1.00 95.38 69 ILE A N 1
ATOM 587 C CA . ILE A 1 69 ? 7.792 -3.652 -1.304 1.00 95.38 69 ILE A CA 1
ATOM 588 C C . ILE A 1 69 ? 7.242 -4.979 -0.787 1.00 95.38 69 ILE A C 1
ATOM 590 O O . ILE A 1 69 ? 6.406 -5.619 -1.419 1.00 95.38 69 ILE A O 1
ATOM 594 N N . THR A 1 70 ? 7.703 -5.365 0.399 1.00 95.19 70 THR A N 1
ATOM 595 C CA . THR A 1 70 ? 7.237 -6.549 1.122 1.00 95.19 70 THR A CA 1
ATOM 596 C C . THR A 1 70 ? 6.110 -6.190 2.086 1.00 95.19 70 THR A C 1
ATOM 598 O O . THR A 1 70 ? 6.000 -5.039 2.527 1.00 95.19 70 THR A O 1
ATOM 601 N N . LEU A 1 71 ? 5.319 -7.187 2.489 1.00 95.44 71 LEU A N 1
ATOM 602 C CA . LEU A 1 71 ? 4.303 -7.021 3.528 1.00 95.44 71 LEU A CA 1
ATOM 603 C C . LEU A 1 71 ? 4.877 -6.415 4.822 1.00 95.44 71 LEU A C 1
ATOM 605 O O . LEU A 1 71 ? 4.279 -5.509 5.395 1.00 95.44 71 LEU A O 1
ATOM 609 N N . GLU A 1 72 ? 6.061 -6.847 5.257 1.00 96.38 72 GLU A N 1
ATOM 610 C CA . GLU A 1 72 ? 6.725 -6.313 6.455 1.00 96.38 72 GLU A CA 1
ATOM 611 C C . GLU A 1 72 ? 6.942 -4.791 6.371 1.00 96.38 72 GLU A C 1
ATOM 613 O O . GLU A 1 72 ? 6.589 -4.046 7.288 1.00 96.38 72 GLU A O 1
ATOM 618 N N . LYS A 1 73 ? 7.456 -4.299 5.235 1.00 97.00 73 LYS A N 1
ATOM 619 C CA . LYS A 1 73 ? 7.668 -2.860 5.008 1.00 97.00 73 LYS A CA 1
ATOM 620 C C . LYS A 1 73 ? 6.348 -2.087 4.946 1.00 97.00 73 LYS A C 1
ATOM 622 O O . LYS A 1 73 ? 6.291 -0.941 5.405 1.00 97.00 73 LYS A O 1
ATOM 627 N N . VAL A 1 74 ? 5.291 -2.696 4.404 1.00 97.06 74 VAL A N 1
ATOM 628 C CA . VAL A 1 74 ? 3.936 -2.121 4.414 1.00 97.06 74 VAL A CA 1
ATOM 629 C C . VAL A 1 74 ? 3.425 -1.984 5.847 1.00 97.06 74 VAL A C 1
ATOM 631 O O . VAL A 1 74 ? 3.018 -0.891 6.237 1.00 97.06 74 VAL A O 1
ATOM 634 N N . LEU A 1 75 ? 3.503 -3.044 6.655 1.00 96.25 75 LEU A N 1
ATOM 635 C CA . LEU A 1 75 ? 3.059 -3.024 8.052 1.00 96.25 75 LEU A CA 1
ATOM 636 C C . LEU A 1 75 ? 3.828 -1.984 8.875 1.00 96.25 75 LEU A C 1
ATOM 638 O O . LEU A 1 75 ? 3.207 -1.200 9.587 1.00 96.25 75 LEU A O 1
ATOM 642 N N . LYS A 1 76 ? 5.150 -1.883 8.694 1.00 96.38 76 LYS A N 1
ATOM 643 C CA . LYS A 1 76 ? 5.973 -0.843 9.335 1.00 96.38 76 LYS A CA 1
ATOM 644 C C . LYS A 1 76 ? 5.580 0.576 8.910 1.00 96.38 76 LYS A C 1
ATOM 646 O O . LYS A 1 76 ? 5.589 1.503 9.722 1.00 96.38 76 LYS A O 1
ATOM 651 N N . SER A 1 77 ? 5.203 0.762 7.643 1.00 95.62 77 SER A N 1
ATOM 652 C CA . SER A 1 77 ? 4.698 2.051 7.146 1.00 95.62 77 SER A CA 1
ATOM 653 C C . SER A 1 77 ? 3.366 2.424 7.800 1.00 95.62 77 SER A C 1
ATOM 655 O O . SER A 1 77 ? 3.163 3.585 8.156 1.00 95.62 77 SER A O 1
ATOM 657 N N . ILE A 1 78 ? 2.472 1.448 7.981 1.00 95.62 78 ILE A N 1
ATOM 658 C CA . ILE A 1 78 ? 1.1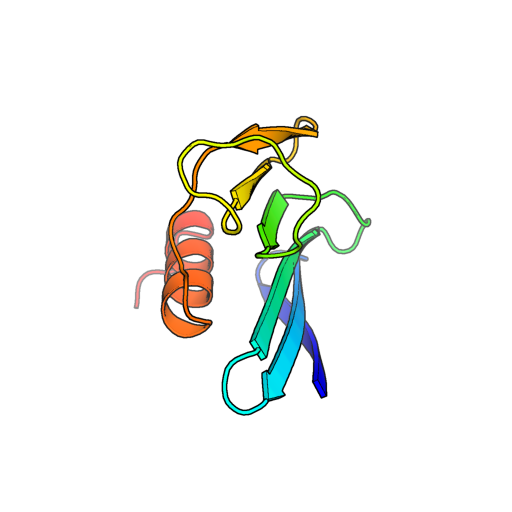88 1.624 8.671 1.00 95.62 78 ILE A CA 1
ATOM 659 C C . ILE A 1 78 ? 1.420 1.950 10.149 1.00 95.62 78 ILE A C 1
ATOM 661 O O . ILE A 1 78 ? 0.874 2.934 10.641 1.00 95.62 78 ILE A O 1
ATOM 665 N N . GLU A 1 79 ? 2.269 1.185 10.835 1.00 94.25 79 GLU A N 1
ATOM 666 C CA . GLU A 1 79 ? 2.649 1.409 12.236 1.00 94.25 79 GLU A CA 1
ATOM 667 C C . GLU A 1 79 ? 3.161 2.840 12.454 1.00 94.25 79 GLU A C 1
ATOM 669 O O . GLU A 1 79 ? 2.650 3.566 13.310 1.00 94.25 79 GLU A O 1
ATOM 674 N N . THR A 1 80 ? 4.091 3.277 11.597 1.00 93.75 80 THR A N 1
ATOM 675 C CA . THR A 1 80 ? 4.655 4.635 11.621 1.00 93.75 80 THR A CA 1
ATOM 676 C C . THR A 1 80 ? 3.571 5.697 11.427 1.00 93.75 80 THR A C 1
ATOM 678 O O . THR A 1 80 ? 3.536 6.680 12.165 1.00 93.75 80 THR A O 1
ATOM 681 N N . LYS A 1 81 ? 2.657 5.509 10.462 1.00 92.38 81 LYS A N 1
ATOM 682 C CA . LYS A 1 81 ? 1.559 6.461 10.214 1.00 92.38 81 LYS A CA 1
ATOM 683 C C . LYS A 1 81 ? 0.552 6.527 11.359 1.00 92.38 81 LYS A C 1
ATOM 685 O O . LYS A 1 81 ? -0.010 7.590 11.600 1.00 92.38 81 LYS A O 1
ATOM 690 N N . LEU A 1 82 ? 0.297 5.408 12.031 1.00 90.50 82 LEU A N 1
ATOM 691 C CA . LEU A 1 82 ? -0.635 5.343 13.157 1.00 90.50 82 LEU A CA 1
ATOM 692 C C . LEU A 1 82 ? -0.014 5.833 14.472 1.00 90.50 82 LEU A C 1
ATOM 694 O O . LEU A 1 82 ? -0.726 5.934 15.468 1.00 90.50 82 LEU A O 1
ATOM 698 N N . GLY A 1 83 ? 1.288 6.135 14.490 1.00 83.88 83 GLY A N 1
ATOM 699 C CA . GLY A 1 83 ? 1.986 6.590 15.690 1.00 83.88 83 GLY A CA 1
ATOM 700 C C . GLY A 1 83 ? 2.062 5.525 16.786 1.00 83.88 83 GLY A C 1
ATOM 701 O O . GLY A 1 83 ? 2.189 5.866 17.962 1.00 83.88 83 GLY A O 1
ATOM 702 N N . VAL A 1 84 ? 1.964 4.241 16.426 1.00 66.44 84 VAL A N 1
ATOM 703 C CA . VAL A 1 84 ? 2.122 3.145 17.385 1.00 66.44 84 VAL A CA 1
ATOM 704 C C . VAL A 1 84 ? 3.613 3.042 17.704 1.00 66.44 84 VAL A C 1
ATOM 706 O O . VAL A 1 84 ? 4.409 2.663 16.851 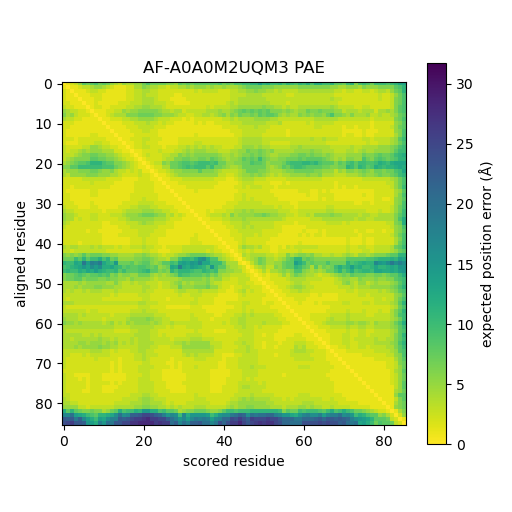1.00 66.44 84 VAL A O 1
ATOM 709 N N . LYS A 1 85 ? 4.008 3.447 18.914 1.00 52.50 85 LYS A N 1
ATOM 710 C CA . LYS A 1 85 ? 5.340 3.130 19.442 1.00 52.50 85 LYS A CA 1
ATOM 711 C C . LYS A 1 85 ? 5.340 1.659 19.874 1.00 52.50 85 LYS A C 1
ATOM 713 O O . LYS A 1 85 ? 4.352 1.226 20.469 1.00 52.50 85 LYS A O 1
ATOM 718 N N . GLN A 1 86 ? 6.408 0.936 19.527 1.00 52.75 86 GLN A N 1
ATOM 719 C CA . GLN A 1 86 ? 6.676 -0.425 20.011 1.00 52.75 86 GLN A CA 1
ATOM 720 C C . GLN A 1 86 ? 6.751 -0.462 21.537 1.00 52.75 86 GL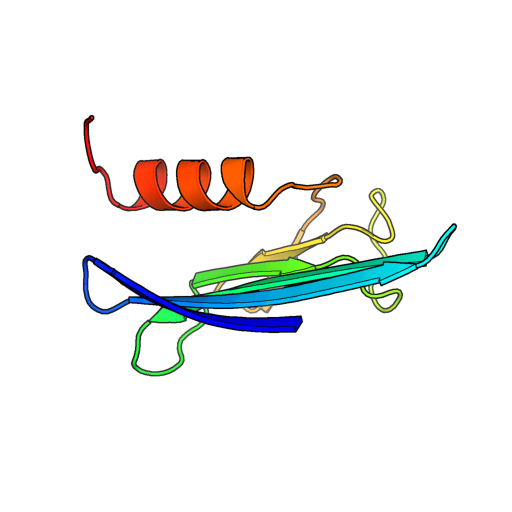N A C 1
ATOM 722 O O . GLN A 1 86 ? 7.266 0.527 22.115 1.00 52.75 86 GLN A O 1
#

pLDDT: mean 92.68, std 7.92, range [52.5, 98.38]

Mean predicted aligned error: 3.88 Å

Foldseek 3Di:
DWDKDQDPPQKIWIWDWDDDVVDTWIKIFIAHVVRQTAKMWTQDQPDDAPQHSTWMAHSVRDIGDDHDDDPVRVVVVVCVVVVPDD

InterPro domains:
  IPR045397 Toxin TumE-like [PF20126] (2-80)

Sequence (86 aa):
MKIRADIKNNTELYLREYMRIGDEKYSYHWQEKEGKLITRWDNAPHQKVKTFPHHKHLSDGTVVESYEITLEKVLKSIETKLGVKQ